Protein AF-A0A258I4U9-F1 (afdb_monomer_lite)

Radius of gyration: 16.68 Å; chains: 1; bounding box: 39×50×34 Å

Structure (mmCIF, N/CA/C/O backbone):
data_AF-A0A258I4U9-F1
#
_entry.id   AF-A0A258I4U9-F1
#
loop_
_atom_site.group_PDB
_atom_site.id
_atom_site.type_symbol
_atom_site.label_atom_id
_atom_site.label_alt_id
_atom_site.label_comp_id
_atom_site.label_asym_id
_atom_site.label_entity_id
_atom_site.label_seq_id
_atom_site.pdbx_PDB_ins_code
_atom_site.Cartn_x
_atom_site.Cartn_y
_atom_site.Cartn_z
_atom_site.occupancy
_atom_site.B_iso_or_equiv
_atom_site.auth_seq_id
_atom_site.auth_comp_id
_atom_site.auth_asym_id
_atom_site.auth_atom_id
_atom_site.pdbx_PDB_model_num
ATOM 1 N N . MET A 1 1 ? -10.371 41.329 -15.158 1.00 47.75 1 MET A N 1
ATOM 2 C CA . MET A 1 1 ? -10.610 39.905 -14.842 1.00 47.75 1 MET A CA 1
ATOM 3 C C . MET A 1 1 ? -9.259 39.311 -14.482 1.00 47.75 1 MET A C 1
ATOM 5 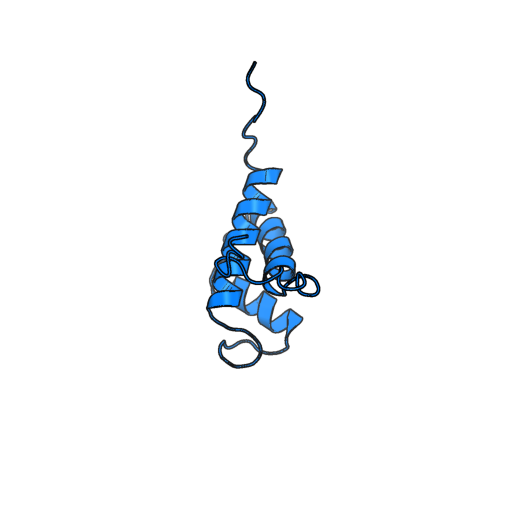O O . MET A 1 1 ? -8.380 39.338 -15.329 1.00 47.75 1 MET A O 1
ATOM 9 N N . PHE A 1 2 ? -9.047 38.907 -13.229 1.00 52.44 2 PHE A N 1
ATOM 10 C CA . PHE A 1 2 ? -7.835 38.186 -12.827 1.00 52.44 2 PHE A CA 1
ATOM 11 C C . PHE A 1 2 ? -8.021 36.718 -13.227 1.00 52.44 2 PHE A C 1
ATOM 13 O O . PHE A 1 2 ? -8.869 36.041 -12.649 1.00 52.44 2 PHE A O 1
ATOM 20 N N . GLN A 1 3 ? -7.286 36.241 -14.234 1.00 54.72 3 GLN A N 1
ATOM 21 C CA . GLN A 1 3 ? -7.100 34.804 -14.422 1.00 54.72 3 GLN A CA 1
ATOM 22 C C . GLN A 1 3 ? -6.039 34.356 -13.421 1.00 54.72 3 GLN A C 1
ATOM 24 O O . GLN A 1 3 ? -4.909 34.831 -13.432 1.00 54.72 3 GLN A O 1
ATOM 29 N N . SER A 1 4 ? -6.458 33.512 -12.488 1.00 54.34 4 SER A N 1
ATOM 30 C CA . SER A 1 4 ? -5.576 32.849 -11.540 1.00 54.34 4 SER A CA 1
ATOM 31 C C . SER A 1 4 ? -4.942 31.648 -12.242 1.00 54.34 4 SER A C 1
ATOM 33 O O . SER A 1 4 ? -5.595 30.616 -12.368 1.00 54.34 4 SER A O 1
ATOM 35 N N . ASP A 1 5 ? -3.673 31.764 -12.629 1.00 58.41 5 ASP A N 1
ATOM 36 C CA . ASP A 1 5 ? -2.832 30.650 -13.106 1.00 58.41 5 ASP A CA 1
ATOM 37 C C . ASP A 1 5 ? -2.370 29.716 -11.960 1.00 58.41 5 ASP A C 1
ATOM 39 O O . ASP A 1 5 ? -1.507 28.864 -12.148 1.00 58.41 5 ASP A O 1
ATOM 43 N N . LEU A 1 6 ? -2.916 29.874 -10.744 1.00 60.12 6 LEU A N 1
ATOM 44 C CA . LEU A 1 6 ? -2.487 29.136 -9.545 1.00 60.12 6 LEU A CA 1
ATOM 45 C C . LEU A 1 6 ? -2.867 27.652 -9.539 1.00 60.12 6 LEU A C 1
ATOM 47 O O . LEU A 1 6 ? -2.319 26.902 -8.736 1.00 60.12 6 LEU A O 1
ATOM 51 N N . PHE A 1 7 ? -3.779 27.220 -10.408 1.00 55.75 7 PHE A N 1
ATOM 52 C CA . PHE A 1 7 ? -4.168 25.818 -10.506 1.00 55.75 7 PHE A CA 1
ATOM 53 C C . PHE A 1 7 ? -4.228 25.431 -11.985 1.00 55.75 7 PHE A C 1
ATOM 55 O O . PHE A 1 7 ? -5.115 25.926 -12.688 1.00 55.75 7 PHE A O 1
ATOM 62 N N . PRO A 1 8 ? -3.298 24.600 -12.494 1.00 58.88 8 PRO A N 1
ATOM 63 C CA . PRO A 1 8 ? -3.409 24.098 -13.855 1.00 58.88 8 PRO A CA 1
ATOM 64 C C . PRO A 1 8 ? -4.755 23.386 -14.020 1.00 58.88 8 PRO A C 1
ATOM 66 O O . PRO A 1 8 ? -5.236 22.713 -13.104 1.00 58.88 8 PRO A O 1
ATOM 69 N N . ALA A 1 9 ? -5.386 23.591 -15.181 1.00 54.44 9 ALA A N 1
ATOM 70 C CA . ALA A 1 9 ? -6.622 22.914 -15.551 1.00 54.44 9 ALA A CA 1
ATOM 71 C C . ALA A 1 9 ? -6.444 21.412 -15.310 1.00 54.44 9 ALA A C 1
ATOM 73 O O . ALA A 1 9 ? -5.464 20.846 -15.791 1.00 54.44 9 ALA A O 1
ATOM 74 N N . GLY A 1 10 ? -7.350 20.839 -14.510 1.00 53.75 10 GLY A N 1
ATOM 75 C CA . GLY A 1 10 ? -7.201 19.528 -13.887 1.00 53.75 10 GLY A CA 1
ATOM 76 C C . GLY A 1 10 ? -6.496 18.523 -14.784 1.00 53.75 10 GLY A C 1
ATOM 77 O O . GLY A 1 10 ? -6.974 18.223 -15.881 1.00 53.75 10 GLY A O 1
ATOM 78 N N . GLU A 1 11 ? -5.359 18.023 -14.300 1.00 51.12 11 GLU A N 1
ATOM 79 C CA . GLU A 1 11 ? -4.742 16.833 -14.862 1.00 51.12 11 GLU A CA 1
ATOM 80 C C . GLU A 1 11 ? -5.846 15.788 -15.016 1.00 51.12 11 GLU A C 1
ATOM 82 O O . GLU A 1 11 ? -6.597 15.514 -14.073 1.00 51.12 11 GLU A O 1
ATOM 87 N N . GLN A 1 12 ? -6.010 15.271 -16.237 1.00 46.00 12 GLN A N 1
ATOM 88 C CA . GLN A 1 12 ? -6.856 14.111 -16.474 1.00 46.00 12 GLN A CA 1
ATOM 89 C C . GLN A 1 12 ? -6.479 13.079 -15.418 1.00 46.00 12 GLN A C 1
ATOM 91 O O . GLN A 1 12 ? -5.330 12.641 -15.403 1.00 46.00 12 GLN A O 1
ATOM 96 N N . LEU A 1 13 ? -7.420 12.731 -14.529 1.00 50.22 13 LEU A N 1
ATOM 97 C CA . LEU A 1 13 ? -7.209 11.652 -13.571 1.00 50.22 13 LEU A CA 1
ATOM 98 C C . LEU A 1 13 ? -6.680 10.459 -14.377 1.00 50.22 13 LEU A C 1
ATOM 100 O O . LEU A 1 13 ? -7.381 10.016 -15.297 1.00 50.22 13 LEU A O 1
ATOM 104 N N . PRO A 1 14 ? -5.442 10.002 -14.120 1.00 47.44 14 PRO A N 1
ATOM 105 C CA . PRO A 1 14 ? -4.850 8.940 -14.910 1.00 47.44 14 PRO A CA 1
ATOM 106 C C . PRO A 1 14 ? -5.773 7.711 -14.903 1.00 47.44 14 PRO A C 1
ATOM 108 O O . PRO A 1 14 ? -6.508 7.518 -13.925 1.00 47.44 14 PRO A O 1
ATOM 111 N N . PRO A 1 15 ? -5.751 6.859 -15.950 1.00 51.28 15 PRO A N 1
ATOM 112 C CA . PRO A 1 15 ? -6.343 5.519 -15.857 1.00 51.28 15 PRO A CA 1
ATOM 113 C C . PRO A 1 15 ? -5.874 4.901 -14.540 1.00 51.28 15 PRO A C 1
ATOM 115 O O . PRO A 1 15 ? -4.679 5.017 -14.283 1.00 51.28 15 PRO A O 1
ATOM 118 N N . MET A 1 16 ? -6.806 4.385 -13.707 1.00 58.66 16 MET A N 1
ATOM 119 C CA . MET A 1 16 ? -6.616 4.169 -12.253 1.00 58.66 16 MET A CA 1
ATOM 120 C C . MET A 1 16 ? -5.134 4.101 -11.886 1.00 58.66 16 MET A C 1
ATOM 122 O O . MET A 1 16 ? -4.510 3.099 -12.251 1.00 58.66 16 MET A O 1
ATOM 126 N N . PRO A 1 17 ? -4.565 5.150 -11.250 1.00 83.31 17 PRO A N 1
ATOM 127 C CA . PRO A 1 17 ? -3.128 5.227 -11.038 1.00 83.31 17 PRO A CA 1
ATOM 128 C C . PRO A 1 17 ? -2.650 3.894 -10.480 1.00 83.31 17 PRO A C 1
ATOM 130 O O . PRO A 1 17 ? -3.290 3.370 -9.572 1.00 83.31 17 PRO A O 1
ATOM 133 N N . MET A 1 18 ? -1.584 3.316 -11.030 1.00 89.12 18 MET A N 1
ATOM 134 C CA . MET A 1 18 ? -1.039 2.025 -10.583 1.00 89.12 18 MET A CA 1
ATOM 135 C C . MET A 1 18 ? -0.982 1.938 -9.049 1.00 89.12 18 MET A C 1
ATOM 137 O O . MET A 1 18 ? -1.381 0.936 -8.462 1.00 89.12 18 MET A O 1
ATOM 141 N N . ALA A 1 19 ? -0.612 3.043 -8.398 1.00 91.56 19 ALA A N 1
ATOM 142 C CA . ALA A 1 19 ? -0.648 3.198 -6.952 1.00 91.56 19 ALA A CA 1
ATOM 143 C C . ALA A 1 19 ? -2.015 2.884 -6.310 1.00 91.56 19 ALA A C 1
ATOM 145 O O . ALA A 1 19 ? -2.071 2.215 -5.285 1.00 91.56 19 ALA A O 1
ATOM 146 N N . TYR A 1 20 ? -3.128 3.310 -6.905 1.00 93.25 20 TYR A N 1
ATOM 147 C CA . TYR A 1 20 ? -4.476 2.987 -6.440 1.00 93.25 20 TYR A CA 1
ATOM 148 C C . TYR A 1 20 ? -4.812 1.500 -6.608 1.00 93.25 20 TYR A C 1
ATOM 150 O O . TYR A 1 20 ? -5.333 0.888 -5.675 1.00 93.25 20 TYR A O 1
ATOM 158 N N . ALA A 1 21 ? -4.468 0.893 -7.751 1.00 94.31 21 ALA A N 1
ATOM 159 C CA . ALA A 1 21 ? -4.682 -0.539 -7.977 1.00 94.31 21 ALA A CA 1
ATOM 160 C C . ALA A 1 21 ? -3.903 -1.391 -6.959 1.00 94.31 21 ALA A C 1
ATOM 162 O O . ALA A 1 21 ? -4.472 -2.272 -6.311 1.00 94.31 21 ALA A O 1
ATOM 163 N N . ILE A 1 22 ? -2.626 -1.065 -6.738 1.00 96.75 22 ILE A N 1
ATOM 164 C CA . ILE A 1 22 ? -1.808 -1.679 -5.687 1.00 96.75 22 ILE A CA 1
ATOM 165 C C . ILE A 1 22 ? -2.388 -1.374 -4.297 1.00 96.75 22 ILE A C 1
ATOM 167 O O . ILE A 1 22 ? -2.465 -2.269 -3.457 1.00 96.75 22 ILE A O 1
ATOM 171 N N . GLY A 1 23 ? -2.861 -0.150 -4.055 1.00 96.88 23 GLY A N 1
ATOM 172 C CA . GLY A 1 23 ? -3.466 0.280 -2.794 1.00 96.88 23 GLY A CA 1
ATOM 173 C C . GLY A 1 23 ? -4.690 -0.548 -2.391 1.00 96.88 23 GLY A C 1
ATOM 174 O O . GLY A 1 23 ? -4.794 -0.954 -1.234 1.00 96.88 23 GLY A O 1
ATOM 175 N N . ILE A 1 24 ? -5.572 -0.902 -3.334 1.00 96.75 24 ILE A N 1
ATOM 176 C CA . ILE A 1 24 ? -6.689 -1.834 -3.078 1.00 96.75 24 ILE A CA 1
ATOM 177 C C . ILE A 1 24 ? -6.163 -3.186 -2.577 1.00 96.75 24 ILE A C 1
ATOM 179 O O . ILE A 1 24 ? -6.680 -3.748 -1.609 1.00 96.75 24 ILE A O 1
ATOM 183 N N . ARG A 1 25 ? -5.116 -3.712 -3.219 1.00 97.69 25 ARG A N 1
ATOM 184 C CA . ARG A 1 25 ? -4.519 -5.007 -2.861 1.00 97.69 25 ARG A CA 1
ATOM 185 C C . ARG A 1 25 ? -3.860 -4.954 -1.482 1.00 97.69 25 ARG A C 1
ATOM 187 O O . AR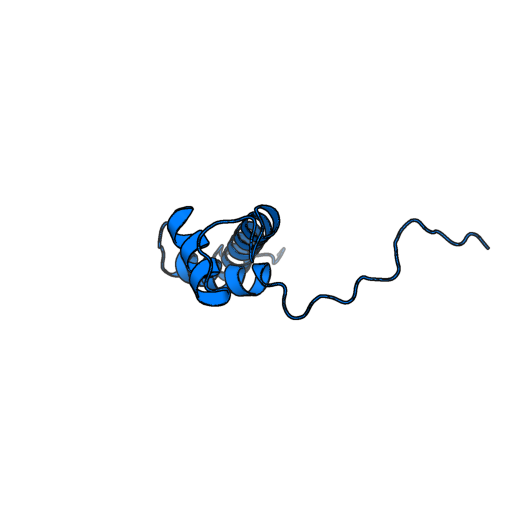G A 1 25 ? -4.035 -5.878 -0.690 1.00 97.69 25 ARG A O 1
ATOM 194 N N . VAL A 1 26 ? -3.168 -3.858 -1.164 1.00 97.88 26 VAL A N 1
ATOM 195 C CA . VAL A 1 26 ? -2.620 -3.584 0.174 1.00 97.88 26 VAL A CA 1
ATOM 196 C C . VAL A 1 26 ? -3.737 -3.575 1.219 1.00 97.88 26 VAL A C 1
ATOM 198 O O . VAL A 1 26 ? -3.628 -4.280 2.222 1.00 97.88 26 VAL A O 1
ATOM 201 N N . ALA A 1 27 ? -4.833 -2.853 0.975 1.00 97.25 27 ALA A N 1
ATOM 202 C CA . ALA A 1 27 ? -5.963 -2.778 1.901 1.00 97.25 27 ALA A CA 1
ATOM 203 C C . ALA A 1 27 ? -6.585 -4.158 2.177 1.00 97.25 27 ALA A C 1
ATOM 205 O O . ALA A 1 27 ? -6.848 -4.496 3.332 1.00 97.25 27 ALA A O 1
ATOM 206 N N . ALA A 1 28 ? -6.753 -4.986 1.141 1.00 97.00 28 ALA A N 1
ATOM 207 C CA . ALA A 1 28 ? -7.277 -6.344 1.279 1.00 97.00 28 ALA A CA 1
ATOM 208 C C . ALA A 1 28 ? -6.366 -7.246 2.131 1.00 97.00 28 ALA A C 1
ATOM 210 O O . ALA A 1 28 ? -6.847 -7.996 2.981 1.00 97.00 28 ALA A O 1
ATOM 211 N N . LEU A 1 29 ? -5.045 -7.155 1.947 1.00 97.50 29 LEU A N 1
ATOM 212 C CA . LEU A 1 29 ? -4.078 -7.911 2.747 1.00 97.50 29 LEU A CA 1
ATOM 213 C C . LEU A 1 29 ? -4.031 -7.426 4.207 1.00 97.50 29 LEU A C 1
ATOM 215 O O . LEU A 1 29 ? -3.937 -8.238 5.126 1.00 97.50 29 LEU A O 1
ATOM 219 N N . LEU A 1 30 ? -4.154 -6.118 4.447 1.00 95.88 30 LEU A N 1
ATOM 220 C CA . LEU A 1 30 ? -4.293 -5.581 5.805 1.00 95.88 30 LEU A CA 1
ATOM 221 C C . LEU A 1 30 ? -5.595 -6.058 6.464 1.00 95.88 30 LEU A C 1
ATOM 223 O O . LEU A 1 30 ? -5.591 -6.453 7.630 1.00 95.88 30 LEU A O 1
ATOM 227 N N . ALA A 1 31 ? -6.703 -6.089 5.719 1.00 95.56 31 ALA A N 1
ATOM 228 C CA . ALA A 1 31 ? -7.990 -6.590 6.203 1.00 95.56 31 ALA A CA 1
ATOM 229 C C . ALA A 1 31 ? -7.940 -8.085 6.561 1.00 95.56 31 ALA A C 1
ATOM 231 O O . ALA A 1 31 ? -8.645 -8.519 7.471 1.00 95.56 31 ALA A O 1
ATOM 232 N N . SER A 1 32 ? -7.057 -8.865 5.926 1.00 95.50 32 SER A N 1
ATOM 233 C CA . SER A 1 32 ? -6.799 -10.259 6.306 1.00 95.50 32 SER A CA 1
ATOM 234 C C . SER A 1 32 ? -5.933 -10.407 7.569 1.00 95.50 32 SER A C 1
ATOM 236 O O . SER A 1 32 ? -5.550 -11.523 7.915 1.00 95.50 32 SER A O 1
ATOM 238 N N . GLY A 1 33 ? -5.565 -9.305 8.232 1.00 93.62 33 GLY A N 1
ATOM 239 C CA . GLY A 1 33 ? -4.705 -9.292 9.416 1.00 93.62 33 GLY A CA 1
ATOM 240 C C . GLY A 1 33 ? -3.224 -9.544 9.121 1.00 93.62 33 GLY A C 1
ATOM 241 O O . GLY A 1 33 ? -2.459 -9.828 10.044 1.00 93.62 33 GLY A O 1
ATOM 242 N N . ARG A 1 34 ? -2.797 -9.477 7.851 1.00 95.81 34 ARG A N 1
ATOM 243 C CA . ARG A 1 34 ? -1.403 -9.721 7.467 1.00 95.81 34 ARG A CA 1
ATOM 244 C C . ARG A 1 34 ? -0.548 -8.484 7.742 1.00 95.81 34 ARG A C 1
ATOM 246 O O . ARG A 1 34 ? -0.907 -7.370 7.373 1.00 95.81 34 ARG A O 1
ATOM 253 N N . HIS A 1 35 ? 0.627 -8.695 8.333 1.00 95.19 35 HIS A N 1
ATOM 254 C CA . HIS A 1 35 ? 1.677 -7.68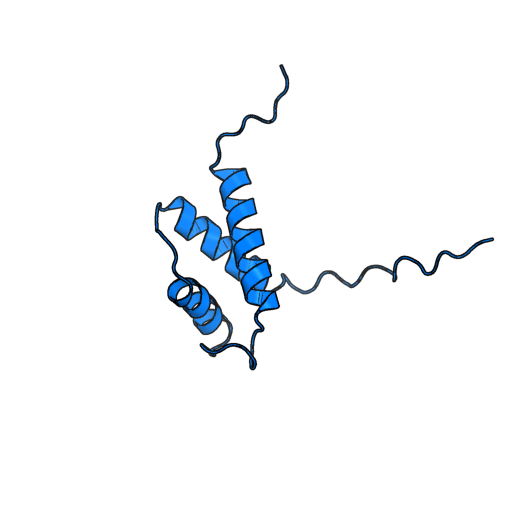0 8.371 1.00 95.19 35 HIS A CA 1
ATOM 255 C C . HIS A 1 35 ? 2.385 -7.621 7.012 1.00 95.19 35 HIS A C 1
ATOM 257 O O . HIS A 1 35 ? 2.822 -8.657 6.509 1.00 95.19 35 HIS A O 1
ATOM 263 N N . LEU A 1 36 ? 2.486 -6.428 6.424 1.00 97.19 36 LEU A N 1
ATOM 264 C CA . LEU A 1 36 ? 3.108 -6.220 5.117 1.00 97.19 36 LEU A CA 1
ATOM 265 C C . LEU A 1 36 ? 4.486 -5.589 5.268 1.00 97.19 36 LEU A C 1
ATOM 267 O O . LEU A 1 36 ? 4.637 -4.519 5.856 1.00 97.19 36 LEU A O 1
ATOM 271 N N . THR A 1 37 ? 5.486 -6.248 4.698 1.00 97.19 37 THR A N 1
ATOM 272 C CA . THR A 1 37 ? 6.838 -5.717 4.557 1.00 97.19 37 THR A CA 1
ATOM 273 C C . THR A 1 37 ? 6.978 -4.932 3.257 1.00 97.19 37 THR A C 1
ATOM 275 O O . THR A 1 37 ? 6.163 -5.041 2.339 1.00 97.19 37 THR A O 1
ATOM 278 N N . ARG A 1 38 ? 8.079 -4.183 3.135 1.00 95.06 38 ARG A N 1
ATOM 279 C CA . ARG A 1 38 ? 8.438 -3.519 1.877 1.00 95.06 38 ARG A CA 1
ATOM 280 C C . ARG A 1 38 ? 8.525 -4.502 0.709 1.00 95.06 38 ARG A C 1
ATOM 282 O O . ARG A 1 38 ? 8.042 -4.190 -0.370 1.00 95.06 38 ARG A O 1
ATOM 289 N N . THR A 1 39 ? 9.094 -5.686 0.934 1.00 95.75 39 THR A N 1
ATOM 290 C CA . THR A 1 39 ? 9.225 -6.725 -0.095 1.00 95.75 39 THR A CA 1
ATOM 291 C C . THR A 1 39 ? 7.870 -7.266 -0.536 1.00 95.75 39 THR A C 1
ATOM 293 O O . THR A 1 39 ? 7.679 -7.486 -1.727 1.00 95.75 39 THR A O 1
ATOM 296 N N . ASP A 1 40 ? 6.917 -7.435 0.389 1.00 97.19 40 ASP A N 1
ATOM 297 C CA . ASP A 1 40 ? 5.556 -7.855 0.033 1.00 97.19 40 ASP A CA 1
ATOM 298 C C . ASP A 1 40 ? 4.909 -6.845 -0.921 1.00 97.19 40 ASP A C 1
ATOM 300 O O . ASP A 1 40 ? 4.341 -7.233 -1.936 1.00 97.19 40 ASP A O 1
ATOM 304 N N . ILE A 1 41 ? 5.040 -5.548 -0.623 1.00 96.44 41 ILE A N 1
ATOM 305 C CA . ILE A 1 41 ? 4.457 -4.474 -1.435 1.00 96.44 41 ILE A CA 1
ATOM 306 C C . ILE A 1 41 ? 5.187 -4.340 -2.777 1.00 96.44 41 ILE A C 1
ATOM 308 O O . ILE A 1 41 ? 4.526 -4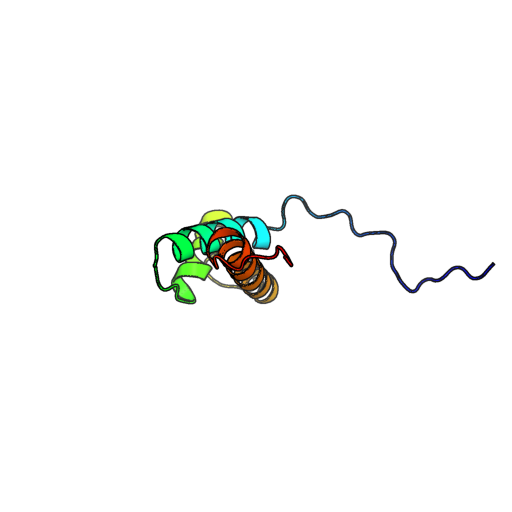.267 -3.809 1.00 96.44 41 ILE A O 1
ATOM 312 N N . SER A 1 42 ? 6.526 -4.388 -2.803 1.00 95.81 42 SER A N 1
ATOM 313 C CA . SER A 1 42 ? 7.303 -4.451 -4.054 1.00 95.81 42 SER A CA 1
ATOM 314 C C . SER A 1 42 ? 6.908 -5.652 -4.921 1.00 95.81 42 SER A C 1
ATOM 316 O O . SER A 1 42 ? 6.894 -5.545 -6.144 1.00 95.81 42 SER A O 1
ATOM 318 N N . GLY A 1 43 ? 6.549 -6.784 -4.306 1.00 97.31 43 GLY A N 1
ATOM 319 C CA . GLY A 1 43 ? 6.019 -7.952 -5.007 1.00 97.31 43 GLY A CA 1
ATOM 320 C C . GLY A 1 43 ? 4.721 -7.649 -5.756 1.00 97.31 43 GLY A C 1
ATOM 321 O O . GLY A 1 43 ? 4.575 -8.063 -6.901 1.00 97.31 43 GLY A O 1
ATOM 322 N N . LEU A 1 44 ? 3.827 -6.842 -5.177 1.00 97.31 44 LEU A N 1
ATOM 323 C CA . LEU A 1 44 ? 2.604 -6.404 -5.861 1.00 97.31 44 LEU A CA 1
ATOM 324 C C . LEU A 1 44 ? 2.934 -5.573 -7.112 1.00 97.31 44 LEU A C 1
ATOM 326 O O . LEU A 1 44 ? 2.336 -5.790 -8.160 1.00 97.31 44 LEU A O 1
ATOM 330 N N . PHE A 1 45 ? 3.919 -4.670 -7.032 1.00 95.50 45 PHE A N 1
ATOM 331 C CA . PHE A 1 45 ? 4.390 -3.914 -8.199 1.00 95.50 45 PHE A CA 1
ATOM 332 C C . PHE A 1 45 ? 5.014 -4.820 -9.263 1.00 95.50 45 PHE A C 1
ATOM 334 O O . PHE A 1 45 ? 4.774 -4.619 -10.453 1.00 95.50 45 PHE A O 1
ATOM 341 N N . ALA A 1 46 ? 5.781 -5.832 -8.857 1.00 95.62 46 ALA A N 1
ATOM 342 C CA . ALA A 1 46 ? 6.357 -6.804 -9.780 1.00 95.62 46 ALA A CA 1
ATOM 343 C C . ALA A 1 46 ? 5.275 -7.623 -10.496 1.00 95.62 46 ALA A C 1
ATOM 345 O O . ALA A 1 46 ? 5.418 -7.916 -11.679 1.00 95.62 46 ALA A O 1
ATOM 346 N N . GLU A 1 47 ? 4.185 -7.966 -9.811 1.00 95.62 47 GLU A N 1
ATOM 347 C CA . GLU A 1 47 ? 3.056 -8.675 -10.415 1.00 95.62 47 GLU A CA 1
ATOM 348 C C . GLU A 1 47 ? 2.315 -7.822 -11.457 1.00 95.62 47 GLU A C 1
ATOM 350 O O . GLU A 1 47 ? 1.907 -8.358 -12.484 1.00 95.62 47 GLU A O 1
ATOM 355 N N . GLU A 1 48 ? 2.183 -6.508 -11.240 1.00 92.06 48 GLU A N 1
ATOM 356 C CA . GLU A 1 48 ? 1.534 -5.604 -12.206 1.00 92.06 48 GLU A CA 1
ATOM 357 C C . GLU A 1 48 ? 2.455 -5.188 -13.366 1.00 92.06 48 GLU A C 1
ATOM 359 O O . GLU A 1 48 ? 1.998 -4.993 -14.491 1.00 92.06 48 GLU A O 1
ATOM 364 N N . THR A 1 49 ? 3.756 -5.022 -13.109 1.00 91.75 49 THR A N 1
ATOM 365 C CA . THR A 1 49 ? 4.694 -4.392 -14.062 1.00 91.75 49 THR A CA 1
ATOM 366 C C . THR A 1 49 ? 5.746 -5.337 -14.638 1.00 91.75 49 THR A C 1
ATOM 368 O O . THR A 1 49 ? 6.429 -4.991 -15.601 1.00 91.75 49 THR A O 1
ATOM 371 N N . GLY A 1 50 ? 5.926 -6.515 -14.041 1.00 93.31 50 GLY A N 1
ATOM 372 C CA . GLY A 1 50 ? 7.028 -7.430 -14.335 1.00 93.31 50 GLY A CA 1
ATOM 373 C C . GLY A 1 50 ? 8.385 -7.005 -13.758 1.00 93.31 50 GLY A C 1
ATOM 374 O O . GLY A 1 50 ? 9.376 -7.690 -14.005 1.00 93.31 50 GLY A O 1
ATOM 375 N N . VAL A 1 51 ? 8.464 -5.900 -13.002 1.00 90.31 51 VAL A N 1
ATOM 376 C CA . VAL A 1 51 ? 9.726 -5.343 -12.482 1.00 90.31 51 VAL A CA 1
ATOM 377 C C . VAL A 1 51 ? 9.687 -5.215 -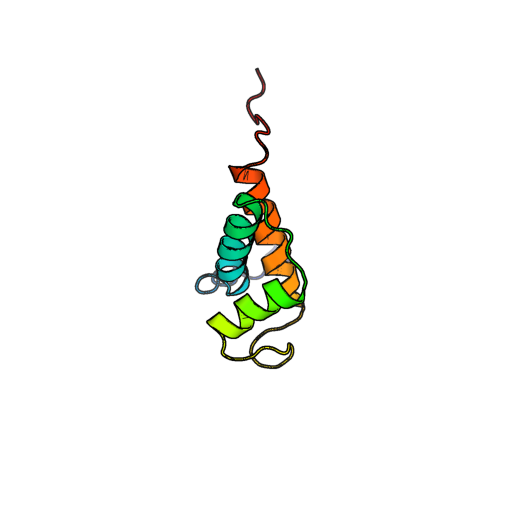10.958 1.00 90.31 51 VAL A C 1
ATOM 379 O O . VAL A 1 51 ? 8.846 -4.514 -10.400 1.00 90.31 51 VAL A O 1
ATOM 382 N N . LEU A 1 52 ? 10.633 -5.871 -10.278 1.00 87.88 52 LEU A N 1
ATOM 383 C CA . LEU A 1 52 ? 10.728 -5.865 -8.813 1.00 87.88 52 LEU A CA 1
ATOM 384 C C . LEU A 1 52 ? 11.413 -4.619 -8.242 1.00 87.88 52 LEU A C 1
ATOM 386 O O . LEU A 1 52 ? 11.056 -4.182 -7.152 1.00 87.88 52 LEU A O 1
ATOM 390 N N . ASP A 1 53 ? 12.397 -4.064 -8.947 1.00 89.88 53 ASP A N 1
ATOM 391 C CA . ASP A 1 53 ? 13.159 -2.914 -8.465 1.00 89.88 53 ASP A CA 1
ATOM 392 C C . ASP A 1 53 ? 12.568 -1.592 -8.967 1.00 89.88 53 ASP A C 1
ATOM 394 O O . ASP A 1 53 ? 12.134 -1.462 -10.114 1.00 89.88 53 ASP A O 1
ATOM 398 N N . TRP A 1 54 ? 12.580 -0.588 -8.092 1.00 87.88 54 TRP A N 1
ATOM 399 C CA . TRP A 1 54 ? 12.141 0.764 -8.423 1.00 87.88 54 TRP A CA 1
ATOM 400 C C . TRP A 1 54 ? 13.129 1.450 -9.385 1.00 87.88 54 TRP A C 1
ATOM 402 O O . TRP A 1 54 ? 14.308 1.105 -9.449 1.00 87.88 54 TRP A O 1
ATOM 412 N N . GLY A 1 55 ? 12.653 2.457 -10.120 1.00 84.50 55 GLY A N 1
ATOM 413 C CA . GLY A 1 55 ? 13.451 3.239 -11.077 1.00 84.50 55 GLY A CA 1
ATOM 414 C C . GLY A 1 55 ? 13.341 2.774 -12.533 1.00 84.50 55 GLY A C 1
ATOM 415 O O . GLY A 1 55 ? 13.951 3.382 -13.409 1.00 84.50 55 GLY A O 1
ATOM 416 N N . GLY A 1 56 ? 12.557 1.723 -12.791 1.00 85.56 56 GLY A N 1
ATOM 417 C CA . GLY A 1 56 ? 12.176 1.276 -14.132 1.00 85.56 56 GLY A CA 1
ATOM 418 C C . GLY A 1 56 ? 10.694 1.520 -14.406 1.00 85.56 56 GLY A C 1
ATOM 419 O O . GLY A 1 56 ? 10.310 2.573 -14.903 1.00 85.56 56 GLY A O 1
ATOM 420 N N . ALA A 1 57 ? 9.863 0.527 -14.081 1.00 89.88 57 ALA A N 1
ATOM 421 C CA . ALA A 1 57 ? 8.422 0.562 -14.346 1.00 89.88 57 ALA A CA 1
ATOM 422 C C . ALA A 1 57 ? 7.595 1.275 -13.259 1.00 89.88 57 ALA A C 1
ATOM 424 O O . ALA A 1 57 ? 6.422 1.562 -13.473 1.00 89.88 57 ALA A O 1
ATOM 425 N N . TRP A 1 58 ? 8.197 1.545 -12.100 1.00 92.31 58 TRP A N 1
ATOM 426 C CA . TRP A 1 58 ? 7.578 2.250 -10.981 1.00 92.31 58 TRP A CA 1
ATOM 427 C C . TRP A 1 58 ? 8.637 2.976 -10.149 1.00 92.31 58 TRP A C 1
ATOM 429 O O . TRP A 1 58 ? 9.829 2.648 -10.185 1.00 92.31 58 TRP A O 1
ATOM 439 N N . THR A 1 59 ? 8.201 3.985 -9.409 1.00 92.69 59 THR A N 1
ATOM 440 C CA . THR A 1 59 ? 9.042 4.884 -8.618 1.00 92.69 59 THR A CA 1
ATOM 441 C C . THR A 1 59 ? 8.788 4.723 -7.120 1.00 92.69 59 THR A C 1
ATOM 443 O O . THR A 1 59 ? 7.828 4.092 -6.681 1.00 92.69 59 THR A O 1
ATOM 446 N N . ILE A 1 60 ? 9.649 5.329 -6.301 1.00 92.06 60 ILE A N 1
ATOM 447 C CA . ILE A 1 60 ? 9.413 5.405 -4.853 1.00 92.06 60 ILE A CA 1
ATOM 448 C C . ILE A 1 60 ? 8.122 6.183 -4.543 1.00 92.06 60 ILE A C 1
ATOM 450 O O . ILE A 1 60 ? 7.426 5.838 -3.588 1.00 92.06 60 ILE A O 1
ATOM 454 N N . ASP A 1 61 ? 7.765 7.171 -5.363 1.00 92.81 61 ASP A N 1
ATOM 455 C CA . ASP A 1 61 ? 6.539 7.950 -5.176 1.00 92.81 61 ASP A CA 1
ATOM 456 C C . ASP A 1 61 ? 5.290 7.104 -5.446 1.00 92.81 61 ASP A C 1
ATOM 458 O O . ASP A 1 61 ? 4.323 7.183 -4.685 1.00 92.81 61 ASP A O 1
ATOM 462 N N . ASP A 1 62 ? 5.334 6.216 -6.446 1.00 92.69 62 ASP A N 1
ATOM 463 C CA . ASP A 1 62 ? 4.259 5.249 -6.700 1.00 92.69 62 ASP A CA 1
ATOM 464 C C . ASP A 1 62 ? 4.061 4.311 -5.506 1.00 92.69 62 ASP A C 1
ATOM 466 O O . ASP A 1 62 ? 2.931 4.046 -5.093 1.00 92.69 62 ASP A O 1
ATOM 470 N N . TYR A 1 63 ? 5.162 3.835 -4.918 1.00 94.56 63 TYR A N 1
ATOM 471 C CA . TYR A 1 63 ? 5.135 2.983 -3.731 1.00 94.56 63 TYR A CA 1
ATOM 472 C C . TYR A 1 63 ? 4.523 3.693 -2.530 1.00 94.56 63 TYR A C 1
ATOM 474 O O . TYR A 1 63 ? 3.625 3.146 -1.890 1.00 94.56 63 TYR A O 1
ATOM 482 N N . ASN A 1 64 ? 4.983 4.909 -2.230 1.00 95.00 64 ASN A N 1
ATOM 483 C CA . ASN A 1 64 ? 4.472 5.676 -1.097 1.00 95.00 64 ASN A CA 1
ATOM 484 C C . ASN A 1 64 ? 2.982 5.976 -1.284 1.00 95.00 64 ASN A C 1
ATOM 486 O O . ASN A 1 64 ? 2.188 5.712 -0.383 1.00 95.00 64 ASN A O 1
ATOM 490 N N . SER A 1 65 ? 2.593 6.398 -2.490 1.00 95.25 65 SER A N 1
ATOM 491 C CA . SER A 1 65 ? 1.192 6.632 -2.847 1.00 95.25 65 SER A CA 1
ATOM 492 C C . SER A 1 65 ? 0.342 5.372 -2.662 1.00 95.25 65 SER A C 1
ATOM 494 O O . SER A 1 65 ? -0.747 5.437 -2.097 1.00 95.25 65 SER A O 1
ATOM 496 N N . ALA A 1 66 ? 0.833 4.201 -3.081 1.00 96.19 66 ALA A N 1
ATOM 497 C CA . ALA A 1 66 ? 0.111 2.940 -2.927 1.00 96.19 66 ALA A CA 1
ATOM 498 C C . ALA A 1 66 ? -0.086 2.546 -1.459 1.00 96.19 66 ALA A C 1
ATOM 500 O O . ALA A 1 66 ? -1.164 2.087 -1.075 1.00 96.19 66 ALA A O 1
ATOM 501 N N . VAL A 1 67 ? 0.945 2.738 -0.633 1.00 96.88 67 VAL A N 1
ATOM 502 C CA . VAL A 1 67 ? 0.888 2.470 0.809 1.00 96.88 67 VAL A CA 1
ATOM 503 C C . VAL A 1 67 ? -0.107 3.398 1.496 1.00 96.88 67 VAL A C 1
ATOM 505 O O . VAL A 1 67 ? -0.946 2.923 2.263 1.00 96.88 67 VAL A O 1
ATOM 508 N N . GLU A 1 68 ? -0.056 4.696 1.203 1.00 96.56 68 GLU A N 1
ATOM 509 C CA . GLU A 1 68 ? -0.973 5.689 1.768 1.00 96.56 68 GLU A CA 1
ATOM 510 C C . GLU A 1 68 ? -2.421 5.405 1.368 1.00 96.56 68 GLU A C 1
ATOM 512 O O . GLU A 1 68 ? -3.296 5.316 2.232 1.00 96.56 68 GLU A O 1
ATOM 517 N N . ILE A 1 69 ? -2.675 5.173 0.077 1.00 95.62 69 ILE A N 1
ATOM 518 C CA . ILE A 1 69 ? -4.003 4.807 -0.424 1.00 95.62 69 ILE A CA 1
ATOM 519 C C . ILE A 1 69 ? -4.492 3.526 0.257 1.00 95.62 69 ILE A C 1
ATOM 521 O O . ILE A 1 69 ? -5.619 3.490 0.748 1.00 95.62 69 ILE A O 1
ATOM 525 N N . GLY A 1 70 ? -3.662 2.482 0.327 1.00 96.06 70 GLY A N 1
ATOM 526 C CA . GLY A 1 70 ? -4.043 1.211 0.939 1.00 96.06 70 GLY A CA 1
ATOM 527 C C . GLY A 1 70 ? -4.375 1.336 2.425 1.00 96.06 70 GLY A C 1
ATOM 528 O O . GLY A 1 70 ? -5.371 0.775 2.884 1.00 96.06 70 GLY A O 1
ATOM 529 N N . ALA A 1 71 ? -3.603 2.126 3.172 1.00 95.19 71 ALA A N 1
ATOM 530 C CA . ALA A 1 71 ? -3.886 2.415 4.574 1.00 95.19 71 ALA A CA 1
ATOM 531 C C . ALA A 1 71 ? -5.204 3.186 4.746 1.00 95.19 71 ALA A C 1
ATOM 533 O O . ALA A 1 71 ? -6.010 2.839 5.610 1.00 95.19 71 ALA A O 1
ATOM 534 N N . LEU A 1 72 ? -5.457 4.197 3.908 1.00 94.62 72 LEU A N 1
ATOM 535 C CA . LEU A 1 72 ? -6.692 4.984 3.940 1.00 94.62 72 LEU A CA 1
ATOM 536 C C . LEU A 1 72 ? -7.925 4.147 3.584 1.00 94.62 72 LEU A C 1
ATOM 538 O O . LEU A 1 72 ? -8.950 4.254 4.259 1.00 94.62 72 LEU A O 1
ATOM 542 N N . LEU A 1 73 ? -7.830 3.290 2.565 1.00 94.12 73 LEU A N 1
ATOM 543 C CA . LEU A 1 73 ? -8.900 2.365 2.186 1.00 94.12 73 LEU A CA 1
ATOM 544 C C . LEU A 1 73 ? -9.191 1.371 3.314 1.00 94.12 73 LEU A C 1
ATOM 546 O O . LEU A 1 73 ? -10.349 1.198 3.694 1.00 94.12 73 LEU A O 1
ATOM 550 N N . TRP A 1 74 ? -8.148 0.787 3.912 1.00 95.31 74 TRP A N 1
ATOM 551 C CA . TRP A 1 74 ? -8.312 -0.107 5.055 1.00 95.31 74 TRP A CA 1
ATOM 552 C C . TRP A 1 74 ? -8.958 0.606 6.245 1.00 95.31 74 TRP A C 1
ATOM 554 O O . TRP A 1 74 ? -9.909 0.084 6.821 1.00 95.31 74 TRP A O 1
ATOM 564 N N . LEU A 1 75 ? -8.507 1.815 6.594 1.00 92.69 75 LEU A N 1
ATOM 565 C CA . LEU A 1 75 ? -9.108 2.603 7.670 1.00 92.69 75 LEU A CA 1
ATOM 566 C C . LEU A 1 75 ? -10.584 2.890 7.388 1.00 92.69 75 LEU A C 1
ATOM 568 O O . LEU A 1 75 ? -11.422 2.636 8.251 1.00 92.69 75 LEU A O 1
ATOM 572 N N . ARG A 1 76 ? -10.926 3.361 6.186 1.00 89.38 76 ARG A N 1
ATOM 573 C CA . ARG A 1 76 ? -12.314 3.643 5.793 1.00 89.38 76 ARG A CA 1
ATOM 574 C C . ARG A 1 76 ? -13.235 2.439 6.008 1.00 89.38 76 ARG A C 1
ATOM 576 O O . ARG A 1 76 ? -14.368 2.618 6.440 1.00 89.38 76 ARG A O 1
ATOM 583 N N . GLU A 1 77 ? -12.766 1.235 5.699 1.00 88.44 77 GLU A N 1
ATOM 584 C CA . GLU A 1 77 ? -13.606 0.030 5.680 1.00 88.44 77 GLU A CA 1
ATOM 585 C C . GLU A 1 77 ? -13.523 -0.802 6.965 1.00 88.44 77 GLU A C 1
ATOM 587 O O . GLU A 1 77 ? -14.471 -1.503 7.312 1.00 88.44 77 GLU A O 1
ATOM 592 N N . SER A 1 78 ? -12.408 -0.714 7.695 1.00 87.38 78 SER A N 1
ATOM 593 C CA . SER A 1 78 ? -12.085 -1.618 8.807 1.00 87.38 78 SER A CA 1
ATOM 594 C C . SER A 1 78 ? -11.882 -0.919 10.150 1.00 87.38 78 SER A C 1
ATOM 596 O O . SER A 1 78 ? -11.917 -1.593 11.180 1.00 87.38 78 SER A O 1
ATOM 598 N N . SER A 1 79 ? -11.699 0.408 10.192 1.00 76.81 79 SER A N 1
ATOM 599 C CA . SER A 1 79 ? -11.403 1.120 11.451 1.00 76.81 79 SER A CA 1
ATOM 600 C C . SER A 1 79 ? -12.570 1.150 12.437 1.00 76.81 79 SER A C 1
ATOM 602 O O . SER A 1 79 ? -12.353 1.424 13.616 1.00 76.81 79 SER A O 1
ATOM 604 N N . ARG A 1 80 ? -13.800 0.876 11.972 1.00 74.75 80 ARG A N 1
ATOM 605 C CA . ARG A 1 80 ? -15.039 1.003 12.763 1.00 74.75 80 ARG A CA 1
ATOM 606 C C . ARG A 1 80 ? -15.184 2.384 13.421 1.00 74.75 80 ARG A C 1
ATOM 608 O O . ARG A 1 80 ? -15.882 2.507 14.425 1.00 74.75 80 ARG A O 1
ATOM 615 N N . ILE A 1 81 ? -14.517 3.406 12.876 1.00 73.25 81 ILE A N 1
ATOM 616 C CA . ILE A 1 81 ? -14.699 4.791 13.298 1.00 73.25 81 ILE A CA 1
ATOM 617 C C . ILE A 1 81 ? -16.082 5.204 12.813 1.00 73.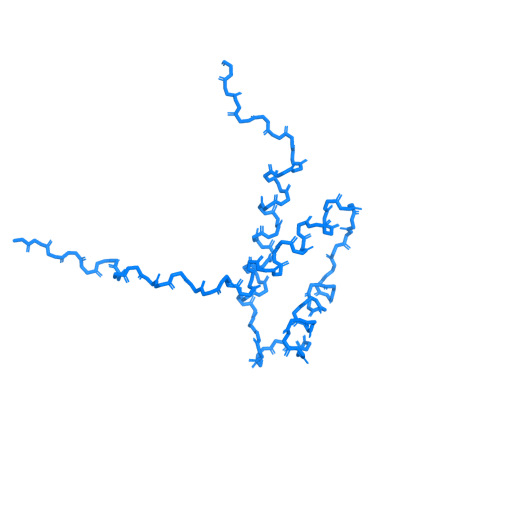25 81 ILE A C 1
ATOM 619 O O . ILE A 1 81 ? -16.316 5.349 11.614 1.00 73.25 81 ILE A O 1
ATOM 623 N N . ASP A 1 82 ? -17.003 5.344 13.759 1.00 69.19 82 ASP A N 1
ATOM 624 C CA . ASP A 1 82 ? -18.309 5.917 13.487 1.00 69.19 82 ASP A CA 1
ATOM 625 C C . ASP A 1 82 ? -18.132 7.413 13.202 1.00 69.19 82 ASP A C 1
ATOM 627 O O . ASP A 1 82 ? -17.643 8.169 14.042 1.00 69.19 82 ASP A O 1
ATOM 631 N N . LEU A 1 83 ? -18.462 7.818 11.976 1.00 67.56 83 LEU A N 1
ATOM 632 C CA . LEU A 1 83 ? -18.419 9.216 11.546 1.00 67.56 83 LEU A CA 1
ATOM 633 C C . LEU A 1 83 ? -19.755 9.927 11.798 1.00 67.56 83 LEU A C 1
ATOM 635 O O . LEU A 1 83 ? -19.872 11.116 11.499 1.00 67.56 83 LEU A O 1
ATOM 639 N N . ALA A 1 84 ? -20.763 9.221 12.318 1.00 73.44 84 ALA A N 1
ATOM 640 C CA . ALA A 1 84 ? -22.009 9.835 12.731 1.00 73.44 84 ALA A CA 1
ATOM 641 C C . ALA A 1 84 ? -21.800 10.594 14.049 1.00 73.44 84 ALA A C 1
ATOM 643 O O . ALA A 1 84 ? -21.538 10.022 15.106 1.00 73.44 84 ALA A O 1
ATOM 644 N N . THR A 1 85 ? -21.943 11.913 13.993 1.00 60.94 85 THR A N 1
ATOM 645 C CA . THR A 1 85 ? -22.185 12.739 15.174 1.00 60.94 85 THR A CA 1
ATOM 646 C C . THR A 1 85 ? -23.658 12.601 15.556 1.00 60.94 85 THR A C 1
ATOM 648 O O . THR A 1 85 ? -24.522 13.129 14.855 1.00 60.94 85 THR A O 1
ATOM 651 N N . ASN A 1 86 ? -23.942 11.862 16.634 1.00 59.78 86 ASN A N 1
ATOM 652 C CA . ASN A 1 86 ? -25.243 11.923 17.317 1.00 59.78 86 ASN A CA 1
ATOM 653 C C . ASN A 1 86 ? -25.513 13.322 17.881 1.00 59.78 86 ASN A C 1
ATOM 655 O O . ASN A 1 86 ? -24.538 13.975 18.324 1.00 59.78 86 ASN A O 1
#

Foldseek 3Di:
DDDPPPDPDDDDCPPCQLLLVLLCVLLVCVVVVDDDDPQNSLVSVCVVQVDSDAPPRHHPVSSVSNPVSNVVSNCVVPVPPDPDDD

Secondary structure (DSSP, 8-state):
----TTS-S-PPPPSS-HHHHHHHHHHHHHHTT----HHHHHHHHHHHHS--STTSS--HHHHHHHHHHHHHHHHHHHS-------

pLDDT: mean 84.03, std 16.66, range [46.0, 97.88]

Sequence (86 aa):
MFQSDLFPAGEQLPPMPMAYAIGIRVAALLASGRHLTRTDISGLFAEETGVLDWGGAWTIDDYNSAVEIGALLWLRESSRIDLATN